Protein AF-A0A650CXU3-F1 (afdb_monomer_lite)

Structure (mmCIF, N/CA/C/O backbone):
data_AF-A0A650CXU3-F1
#
_entry.id   AF-A0A650CXU3-F1
#
loop_
_atom_site.group_PDB
_atom_site.id
_atom_site.type_symbol
_atom_site.label_atom_id
_atom_site.label_alt_id
_atom_site.label_comp_id
_atom_site.label_asym_id
_atom_site.label_entity_id
_atom_site.label_seq_id
_atom_site.pdbx_PDB_ins_code
_atom_site.Cartn_x
_atom_site.Cartn_y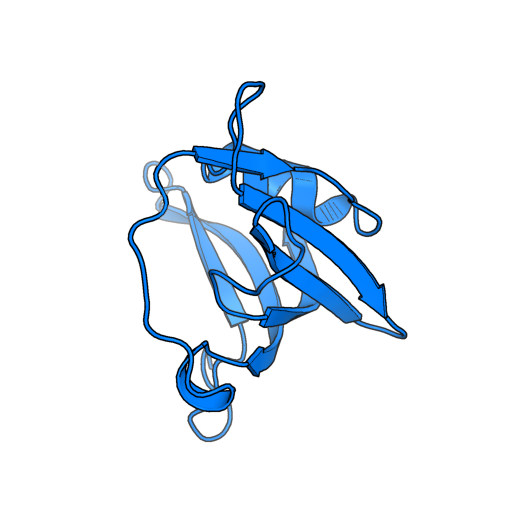
_atom_site.Cartn_z
_atom_site.occupancy
_atom_site.B_iso_or_equiv
_atom_site.auth_seq_id
_atom_site.auth_comp_id
_atom_site.auth_asym_id
_atom_site.auth_atom_id
_atom_site.pdbx_PDB_model_num
ATOM 1 N N . MET A 1 1 ? 12.582 -14.990 -5.907 1.00 62.59 1 MET A N 1
ATOM 2 C CA . MET A 1 1 ? 11.261 -15.639 -5.761 1.00 62.59 1 MET A CA 1
ATOM 3 C C . MET A 1 1 ? 10.292 -14.618 -5.190 1.00 62.59 1 MET A C 1
ATOM 5 O O . MET A 1 1 ? 10.735 -13.763 -4.432 1.00 62.59 1 MET A O 1
ATOM 9 N N . ASP A 1 2 ? 9.013 -14.677 -5.569 1.00 75.69 2 ASP A N 1
ATOM 10 C CA . ASP A 1 2 ? 7.997 -13.686 -5.148 1.00 75.69 2 ASP A CA 1
ATOM 11 C C . ASP A 1 2 ? 7.456 -13.943 -3.733 1.00 75.69 2 ASP A C 1
ATOM 13 O O . ASP A 1 2 ? 6.888 -13.055 -3.095 1.00 75.69 2 ASP A O 1
ATOM 17 N N . SER A 1 3 ? 7.688 -15.155 -3.228 1.00 81.31 3 SER A N 1
ATOM 18 C CA . SER A 1 3 ? 7.379 -15.592 -1.872 1.00 81.31 3 SER A CA 1
ATOM 19 C C . SER A 1 3 ? 8.646 -16.000 -1.123 1.00 81.31 3 SER A C 1
ATOM 21 O O . SER A 1 3 ? 9.522 -16.637 -1.711 1.00 81.31 3 SER A O 1
ATOM 23 N N . ASP A 1 4 ? 8.687 -15.732 0.180 1.00 82.94 4 ASP A N 1
ATOM 24 C CA . ASP A 1 4 ? 9.688 -16.264 1.107 1.00 82.94 4 ASP A CA 1
ATOM 25 C C . ASP A 1 4 ? 8.986 -17.107 2.177 1.00 82.94 4 ASP A C 1
ATOM 27 O O . ASP A 1 4 ? 8.135 -16.613 2.919 1.00 82.94 4 ASP A O 1
ATOM 31 N N . LYS A 1 5 ? 9.286 -18.412 2.211 1.00 87.19 5 LYS A N 1
ATOM 32 C CA . LYS A 1 5 ? 8.676 -19.389 3.137 1.00 87.19 5 LYS A CA 1
ATOM 33 C C . LYS A 1 5 ? 7.138 -19.330 3.178 1.00 87.19 5 LYS A C 1
ATOM 35 O O . LYS A 1 5 ? 6.532 -19.447 4.238 1.00 87.19 5 LYS A O 1
ATOM 40 N N . GLY A 1 6 ? 6.509 -19.119 2.021 1.00 86.56 6 GLY A N 1
ATOM 41 C CA . GLY A 1 6 ? 5.050 -19.022 1.887 1.00 86.56 6 GLY A CA 1
ATOM 42 C C . GLY A 1 6 ? 4.456 -17.640 2.186 1.00 86.56 6 GLY A C 1
ATOM 43 O O . GLY A 1 6 ? 3.260 -17.454 1.987 1.00 86.56 6 GLY A O 1
ATOM 44 N N . ASN A 1 7 ? 5.265 -16.658 2.596 1.00 89.06 7 ASN A N 1
ATOM 45 C CA . ASN A 1 7 ? 4.818 -15.281 2.805 1.00 89.06 7 ASN A CA 1
ATOM 46 C C . ASN A 1 7 ? 5.088 -14.408 1.571 1.00 89.06 7 ASN A C 1
ATOM 48 O O . ASN A 1 7 ? 6.094 -14.622 0.887 1.00 89.06 7 ASN A O 1
ATOM 52 N N . PRO A 1 8 ? 4.248 -13.392 1.295 1.00 91.88 8 PRO A N 1
ATOM 53 C CA . PRO A 1 8 ? 4.531 -12.404 0.258 1.00 91.88 8 PRO A CA 1
ATOM 54 C C . PRO A 1 8 ? 5.863 -11.693 0.523 1.00 91.88 8 PRO A C 1
ATOM 56 O O . PRO A 1 8 ? 6.046 -11.111 1.592 1.00 91.88 8 PRO A O 1
ATOM 59 N N . HIS A 1 9 ? 6.773 -11.719 -0.452 1.00 93.69 9 HIS A N 1
ATOM 60 C CA . HIS A 1 9 ? 8.093 -11.088 -0.342 1.00 93.69 9 HIS A CA 1
ATOM 61 C C . HIS A 1 9 ? 8.240 -9.857 -1.244 1.00 93.69 9 HIS A C 1
ATOM 63 O O . HIS A 1 9 ? 9.007 -8.947 -0.933 1.00 93.69 9 HIS A O 1
ATOM 69 N N . ARG A 1 10 ? 7.485 -9.780 -2.346 1.00 94.31 10 ARG A N 1
ATOM 70 C CA . ARG A 1 10 ? 7.458 -8.594 -3.211 1.00 94.31 10 ARG A CA 1
ATOM 71 C C . ARG A 1 10 ? 6.153 -8.439 -3.987 1.00 94.31 10 ARG A C 1
ATOM 73 O O . ARG A 1 10 ? 5.440 -9.413 -4.205 1.00 94.31 10 ARG A O 1
ATOM 80 N N . ILE A 1 11 ? 5.875 -7.211 -4.419 1.00 93.19 11 ILE A N 1
ATOM 81 C CA . ILE A 1 11 ? 4.824 -6.865 -5.384 1.00 93.19 11 ILE A CA 1
ATOM 82 C C . ILE A 1 11 ? 5.508 -6.381 -6.656 1.00 93.19 11 ILE A C 1
ATOM 84 O O . ILE A 1 11 ? 6.335 -5.471 -6.603 1.00 93.19 11 ILE A O 1
ATOM 88 N N . LEU A 1 12 ? 5.139 -6.972 -7.788 1.00 93.75 12 LEU A N 1
ATOM 89 C CA . LEU A 1 12 ? 5.563 -6.531 -9.111 1.00 93.75 12 LEU A CA 1
ATOM 90 C C . LEU A 1 12 ? 4.354 -5.935 -9.831 1.00 93.75 12 LEU A C 1
ATOM 92 O O . LEU A 1 12 ? 3.341 -6.616 -9.994 1.00 93.75 12 LEU A O 1
ATOM 96 N N . LEU A 1 13 ? 4.453 -4.673 -10.250 1.00 92.75 13 LEU A N 1
ATOM 97 C CA . LEU A 1 13 ? 3.456 -4.052 -11.121 1.00 92.75 13 LEU A CA 1
ATOM 98 C C . LEU A 1 13 ? 4.011 -3.979 -12.536 1.00 92.75 13 LEU A C 1
ATOM 100 O O . LEU A 1 13 ? 5.079 -3.405 -12.756 1.00 92.75 13 LEU A O 1
ATOM 104 N N . TYR A 1 14 ? 3.268 -4.540 -13.482 1.00 92.12 14 TYR A N 1
ATOM 105 C CA . TYR A 1 14 ? 3.631 -4.574 -14.892 1.00 92.12 14 TYR A CA 1
ATOM 106 C C . TYR A 1 14 ? 2.836 -3.534 -15.674 1.00 92.12 14 TYR A C 1
ATOM 108 O O . TYR A 1 14 ? 1.640 -3.354 -15.446 1.00 92.12 14 TYR A O 1
ATOM 116 N N . ASP A 1 15 ? 3.498 -2.885 -16.625 1.00 89.88 15 ASP A N 1
ATOM 117 C CA . ASP A 1 15 ? 2.825 -2.148 -17.683 1.00 89.88 15 ASP A CA 1
ATOM 118 C C . ASP A 1 15 ? 2.226 -3.150 -18.680 1.00 89.88 15 ASP A C 1
ATOM 120 O O . ASP A 1 15 ? 2.951 -3.939 -19.292 1.00 89.88 15 ASP A O 1
ATOM 124 N N . ALA A 1 16 ? 0.900 -3.138 -18.823 1.00 88.31 16 ALA A N 1
ATOM 125 C CA . ALA A 1 16 ? 0.181 -4.106 -19.650 1.00 88.31 16 ALA A CA 1
ATOM 126 C C . ALA A 1 16 ? 0.418 -3.921 -21.159 1.00 88.31 16 ALA A C 1
ATOM 128 O O . ALA A 1 16 ? 0.269 -4.877 -21.914 1.00 88.31 16 ALA A O 1
ATOM 129 N N . ILE A 1 17 ? 0.785 -2.715 -21.603 1.00 90.75 17 ILE A N 1
ATOM 130 C CA . ILE A 1 17 ? 1.028 -2.417 -23.020 1.00 90.75 17 ILE A CA 1
ATOM 131 C C . ILE A 1 17 ? 2.444 -2.852 -23.396 1.00 90.75 17 ILE A C 1
ATOM 133 O O . ILE A 1 17 ? 2.655 -3.474 -24.433 1.00 90.75 17 ILE A O 1
ATOM 137 N N . GLN A 1 18 ? 3.423 -2.535 -22.547 1.00 90.62 18 GLN A N 1
ATOM 138 C CA . GLN A 1 18 ? 4.834 -2.822 -22.816 1.00 90.62 18 GLN A CA 1
ATOM 139 C C . GLN A 1 18 ? 5.270 -4.219 -22.365 1.00 90.62 18 GLN A C 1
ATOM 141 O O . GLN A 1 18 ? 6.355 -4.663 -22.741 1.00 90.62 18 GLN A O 1
ATOM 146 N N . ASN A 1 19 ? 4.459 -4.894 -21.544 1.00 89.06 19 ASN A N 1
ATOM 147 C CA . ASN A 1 19 ? 4.781 -6.158 -20.881 1.00 89.06 19 ASN A CA 1
ATOM 148 C C . ASN A 1 19 ? 6.120 -6.103 -20.114 1.00 89.06 19 ASN A C 1
ATOM 150 O O . ASN A 1 19 ? 6.947 -7.014 -20.177 1.00 89.06 19 ASN A O 1
ATOM 154 N N . LYS A 1 20 ? 6.359 -4.990 -19.411 1.00 92.31 20 LYS A N 1
ATOM 155 C CA . LYS A 1 20 ? 7.573 -4.740 -18.620 1.00 92.31 20 LYS A CA 1
ATOM 156 C C . LYS A 1 20 ? 7.216 -4.408 -17.179 1.00 92.31 20 LYS A C 1
ATOM 158 O O . LYS A 1 20 ? 6.160 -3.841 -16.911 1.00 92.31 20 LYS A O 1
ATOM 163 N N . ILE A 1 21 ? 8.112 -4.742 -16.252 1.00 92.69 21 ILE A N 1
ATOM 164 C CA . ILE A 1 21 ? 7.978 -4.335 -14.849 1.00 92.69 21 ILE A CA 1
ATOM 165 C C . ILE A 1 21 ? 8.105 -2.815 -14.785 1.00 92.69 21 ILE A C 1
ATOM 167 O O . ILE A 1 21 ? 9.102 -2.253 -15.231 1.00 92.69 21 ILE A O 1
ATOM 171 N N . ARG A 1 22 ? 7.097 -2.167 -14.208 1.00 93.31 22 ARG A N 1
ATOM 172 C CA . ARG A 1 22 ? 7.089 -0.736 -13.910 1.00 93.31 22 ARG A CA 1
ATOM 173 C C . ARG A 1 22 ? 7.503 -0.476 -12.467 1.00 93.31 22 ARG A C 1
ATOM 175 O O . ARG A 1 22 ? 8.303 0.422 -12.222 1.00 93.31 22 ARG A O 1
ATOM 182 N N . TYR A 1 23 ? 7.027 -1.304 -11.534 1.00 94.56 23 TYR A N 1
ATOM 183 C CA . TYR A 1 23 ? 7.376 -1.202 -10.116 1.00 94.56 23 TYR A CA 1
ATOM 184 C C . TYR A 1 23 ? 7.764 -2.545 -9.505 1.00 94.56 23 TYR A C 1
ATOM 186 O O . TYR A 1 23 ? 7.112 -3.556 -9.764 1.00 94.56 23 TYR A O 1
ATOM 194 N N . GLU A 1 24 ? 8.770 -2.522 -8.631 1.00 95.06 24 GLU A N 1
ATOM 195 C CA . GLU A 1 24 ? 9.071 -3.600 -7.684 1.00 95.06 24 GLU A CA 1
ATOM 196 C C . GLU A 1 24 ? 9.044 -3.044 -6.260 1.00 95.06 24 GLU A C 1
ATOM 198 O O . GLU A 1 24 ? 9.773 -2.110 -5.929 1.00 95.06 24 GLU A O 1
ATOM 203 N N . ILE A 1 25 ? 8.210 -3.641 -5.411 1.00 94.75 25 ILE A N 1
ATOM 204 C CA . ILE A 1 25 ? 8.068 -3.279 -4.000 1.00 94.75 25 ILE A CA 1
ATOM 205 C C . ILE A 1 25 ? 8.466 -4.489 -3.168 1.00 94.75 25 ILE A C 1
ATOM 207 O O . ILE A 1 25 ? 7.778 -5.508 -3.227 1.00 94.75 25 ILE A O 1
ATOM 211 N N . LYS A 1 26 ? 9.531 -4.398 -2.370 1.00 94.69 26 LYS A N 1
ATOM 212 C CA . LYS A 1 26 ? 9.903 -5.483 -1.450 1.00 94.69 26 LYS A CA 1
ATOM 213 C C . LYS A 1 26 ? 9.152 -5.350 -0.136 1.00 94.69 26 LYS A C 1
ATOM 215 O O . LYS A 1 26 ? 9.097 -4.275 0.466 1.00 94.69 26 LYS A O 1
ATOM 220 N N . ILE A 1 27 ? 8.584 -6.462 0.311 1.00 94.81 27 ILE A N 1
ATOM 221 C CA . ILE A 1 27 ? 7.710 -6.551 1.473 1.00 94.81 27 ILE A CA 1
ATOM 222 C C . ILE A 1 27 ? 8.454 -7.245 2.614 1.00 94.81 27 ILE A C 1
ATOM 224 O O . ILE A 1 27 ? 8.930 -8.368 2.474 1.00 94.81 27 ILE A O 1
ATOM 228 N N . LYS A 1 28 ? 8.512 -6.585 3.773 1.00 94.50 28 LYS A N 1
ATOM 229 C CA . LYS A 1 28 ? 8.988 -7.171 5.034 1.00 94.50 28 LYS A CA 1
ATOM 230 C C . LYS A 1 28 ? 7.912 -8.039 5.684 1.00 94.50 28 LYS A C 1
ATOM 232 O O . LYS A 1 28 ? 8.220 -9.016 6.352 1.00 94.50 28 LYS A O 1
ATOM 237 N N . GLY A 1 29 ? 6.647 -7.663 5.513 1.00 94.44 29 GLY A N 1
ATOM 238 C CA . GLY A 1 29 ? 5.514 -8.460 5.961 1.00 94.44 29 GLY A CA 1
ATOM 239 C C . GLY A 1 29 ? 4.172 -7.810 5.653 1.00 94.44 29 GLY A C 1
ATOM 240 O O . GLY A 1 29 ? 4.081 -6.604 5.405 1.00 94.44 29 GLY A O 1
ATOM 241 N N . VAL A 1 30 ? 3.122 -8.623 5.716 1.00 96.00 30 VAL A N 1
ATOM 242 C CA . VAL A 1 30 ? 1.729 -8.204 5.544 1.00 96.00 30 VAL A CA 1
ATOM 243 C C . VAL A 1 30 ? 0.937 -8.660 6.761 1.00 96.00 30 VAL A C 1
ATOM 245 O O . VAL A 1 30 ? 1.149 -9.763 7.253 1.00 96.00 30 VAL A O 1
ATOM 248 N N . SER A 1 31 ? 0.032 -7.817 7.248 1.00 96.44 31 SER A N 1
ATOM 249 C CA . SER A 1 31 ? -1.004 -8.224 8.201 1.00 96.44 31 SER A CA 1
ATOM 250 C C . SER A 1 31 ? -2.361 -8.082 7.526 1.00 96.44 31 SER A C 1
ATOM 252 O O . SER A 1 31 ? -2.698 -7.020 7.006 1.00 96.44 31 SER A O 1
ATOM 254 N N . THR A 1 32 ? -3.124 -9.159 7.486 1.00 95.62 32 THR A N 1
ATOM 255 C CA . THR A 1 32 ? -4.440 -9.235 6.851 1.00 95.62 32 THR A CA 1
ATOM 256 C C . THR A 1 32 ? -5.544 -8.848 7.833 1.00 95.62 32 THR A C 1
ATOM 258 O O . THR A 1 32 ? -5.334 -8.818 9.041 1.00 95.62 32 THR A O 1
ATOM 261 N N . LEU A 1 33 ? -6.754 -8.570 7.339 1.00 95.56 33 LEU A N 1
ATOM 262 C CA . LEU A 1 33 ? -7.900 -8.280 8.213 1.00 95.56 33 LEU A CA 1
ATOM 263 C C . LEU A 1 33 ? -8.263 -9.461 9.132 1.00 95.56 33 LEU A C 1
ATOM 265 O O . LEU A 1 33 ? -8.678 -9.242 10.271 1.00 95.56 33 LEU A O 1
ATOM 269 N N . SER A 1 34 ? -8.072 -10.700 8.666 1.00 94.50 34 SER A N 1
ATOM 270 C CA . SER A 1 34 ? -8.321 -11.914 9.451 1.00 94.50 34 SER A CA 1
ATOM 271 C C . SER A 1 34 ? -7.417 -12.027 10.675 1.00 94.50 34 SER A C 1
ATOM 273 O O . SER A 1 34 ? -7.886 -12.498 11.709 1.00 94.50 34 SER A O 1
ATOM 275 N N . ASP A 1 35 ? -6.184 -11.513 10.611 1.00 95.56 35 ASP A N 1
ATOM 276 C CA . ASP A 1 35 ? -5.265 -11.485 11.762 1.00 95.56 35 ASP A CA 1
ATOM 277 C C . ASP A 1 35 ? -5.839 -10.651 12.922 1.00 95.56 35 ASP A C 1
ATOM 279 O O . ASP A 1 35 ? -5.539 -10.894 14.090 1.00 95.56 35 ASP A O 1
ATOM 283 N N . PHE A 1 36 ? -6.724 -9.700 12.604 1.00 94.50 36 PHE A N 1
ATOM 284 C CA . PHE A 1 36 ? -7.426 -8.841 13.558 1.00 94.50 36 PHE A CA 1
ATOM 285 C C . PHE A 1 36 ? -8.889 -9.247 13.783 1.00 94.50 36 PHE A C 1
ATOM 287 O O . PHE A 1 36 ? -9.616 -8.528 14.466 1.00 94.50 36 PHE A O 1
ATOM 294 N N . LYS A 1 37 ? -9.343 -10.374 13.212 1.00 95.81 37 LYS A N 1
ATOM 295 C CA . LYS A 1 37 ? -10.748 -10.825 13.241 1.00 95.81 37 LYS A CA 1
ATOM 296 C C . LYS A 1 37 ? -11.732 -9.782 12.682 1.00 95.81 37 LYS A C 1
ATOM 298 O O . LYS A 1 37 ? -12.851 -9.647 13.173 1.00 95.81 37 LYS A O 1
ATOM 303 N N . ILE A 1 38 ? -11.311 -9.030 11.663 1.00 93.81 38 ILE A N 1
ATOM 304 C CA . ILE A 1 38 ? -12.133 -8.015 10.996 1.00 93.81 38 ILE A CA 1
ATOM 305 C C . ILE A 1 38 ? -12.717 -8.602 9.711 1.00 93.81 38 ILE A C 1
ATOM 307 O O . ILE A 1 38 ? -11.994 -9.123 8.861 1.00 93.81 38 ILE A O 1
ATOM 311 N N . GLU A 1 39 ? -14.029 -8.474 9.538 1.00 91.56 39 GLU A N 1
ATOM 312 C CA . GLU A 1 39 ? -14.693 -8.864 8.297 1.00 91.56 39 GLU A CA 1
ATOM 313 C C . GLU A 1 39 ? -14.391 -7.888 7.157 1.00 91.56 39 GLU A C 1
ATOM 315 O O . GLU A 1 39 ? -14.411 -6.662 7.318 1.00 91.56 39 GLU A O 1
ATOM 320 N N . ARG A 1 40 ? -14.163 -8.441 5.963 1.00 88.12 40 ARG A N 1
ATOM 321 C CA . ARG A 1 40 ? -13.941 -7.648 4.756 1.00 88.12 40 ARG A CA 1
ATOM 322 C C . ARG A 1 40 ? -15.240 -6.964 4.335 1.00 88.12 40 ARG A C 1
ATOM 324 O O . ARG A 1 40 ? -16.259 -7.617 4.135 1.00 88.12 40 ARG A O 1
ATOM 331 N N . LYS A 1 41 ? -15.173 -5.655 4.101 1.00 86.19 41 LYS A N 1
ATOM 332 C CA . LYS A 1 41 ? -16.251 -4.877 3.477 1.00 86.19 41 LYS A CA 1
ATOM 333 C C . LYS A 1 41 ? -15.792 -4.340 2.129 1.00 86.19 41 LYS A C 1
ATOM 335 O O . LYS A 1 41 ? -14.602 -4.105 1.924 1.00 86.19 41 LYS A O 1
ATOM 340 N N . LYS A 1 42 ? -16.733 -4.161 1.202 1.00 85.25 42 LYS A N 1
ATOM 341 C CA . LYS A 1 42 ? -16.450 -3.483 -0.066 1.00 85.25 42 LYS A CA 1
ATOM 342 C C . LYS A 1 42 ? -16.100 -2.019 0.221 1.00 85.25 42 LYS A C 1
ATOM 344 O O . LYS A 1 42 ? -16.762 -1.371 1.029 1.00 85.25 42 LYS A O 1
ATOM 349 N N . ILE A 1 43 ? -15.045 -1.532 -0.422 1.00 85.06 43 ILE A N 1
ATOM 350 C CA . ILE A 1 43 ? -14.579 -0.149 -0.323 1.00 85.06 43 ILE A CA 1
ATOM 351 C C . ILE A 1 43 ? -14.793 0.493 -1.688 1.0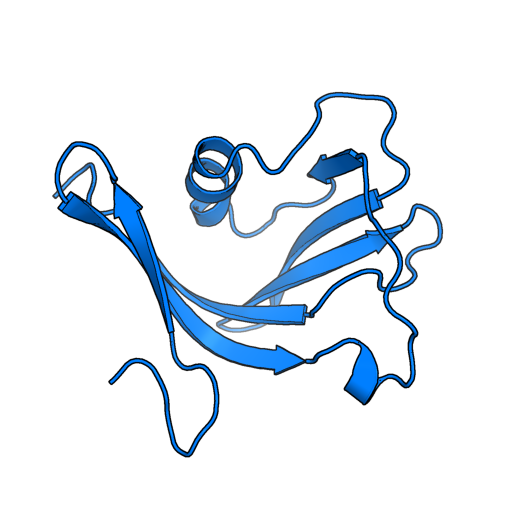0 85.06 43 ILE A C 1
ATOM 353 O O . ILE A 1 43 ? -14.227 0.019 -2.668 1.00 85.06 43 ILE A O 1
ATOM 357 N N . ASP A 1 44 ? -15.594 1.557 -1.739 1.00 77.62 44 ASP A N 1
ATOM 358 C CA . ASP A 1 44 ? -15.924 2.228 -3.004 1.00 77.62 44 ASP A CA 1
ATOM 359 C C . ASP A 1 44 ? -15.043 3.457 -3.267 1.00 77.62 44 ASP A C 1
ATOM 361 O O . ASP A 1 44 ? -14.631 3.700 -4.396 1.00 77.62 44 ASP A O 1
ATOM 365 N N . LYS A 1 45 ? -14.732 4.238 -2.224 1.00 87.44 45 LYS A N 1
ATOM 366 C CA . LYS A 1 45 ? -13.894 5.440 -2.325 1.00 87.44 45 LYS A CA 1
ATOM 367 C C . LYS A 1 45 ? -12.847 5.462 -1.229 1.00 87.44 45 LYS A C 1
ATOM 369 O O . LYS A 1 45 ? -13.175 5.310 -0.045 1.00 87.44 45 LYS A O 1
ATOM 374 N N . ILE A 1 46 ? -11.608 5.695 -1.641 1.00 91.12 46 ILE A N 1
ATOM 375 C CA . ILE A 1 46 ? -10.456 5.852 -0.764 1.00 91.12 46 ILE A CA 1
ATOM 376 C C . ILE A 1 46 ? -9.638 7.072 -1.200 1.00 91.12 46 ILE A C 1
ATOM 378 O O . ILE A 1 46 ? -9.534 7.343 -2.395 1.00 91.12 46 ILE A O 1
ATOM 382 N N . CYS A 1 47 ? -9.116 7.832 -0.242 1.00 92.31 47 CYS A N 1
ATOM 383 C CA . CYS A 1 47 ? -8.273 9.008 -0.475 1.00 92.31 47 CYS A CA 1
ATOM 384 C C . CYS A 1 47 ? -6.885 8.781 0.123 1.00 92.31 47 CYS A C 1
ATOM 386 O O . CYS A 1 47 ? -6.739 8.032 1.085 1.00 92.31 47 CYS A O 1
ATOM 388 N N . ILE A 1 48 ? -5.869 9.473 -0.381 1.00 91.62 48 ILE A N 1
ATOM 389 C CA . ILE A 1 48 ? -4.586 9.567 0.323 1.00 91.62 48 ILE A CA 1
ATOM 390 C C . ILE A 1 48 ? -4.752 10.606 1.434 1.00 91.62 48 ILE A C 1
ATOM 392 O O . ILE A 1 4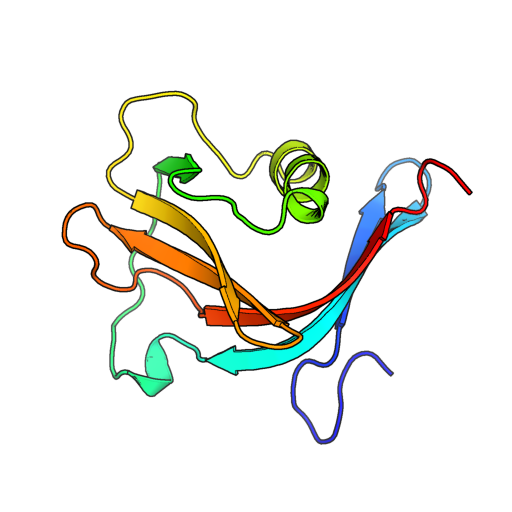8 ? -5.220 11.711 1.163 1.00 91.62 48 ILE A O 1
ATOM 396 N N . ARG A 1 49 ? -4.418 10.247 2.678 1.00 91.69 49 ARG A N 1
ATOM 397 C CA . ARG A 1 49 ? -4.509 11.158 3.830 1.00 91.69 49 ARG A CA 1
ATOM 398 C C . ARG A 1 49 ? -3.127 11.572 4.319 1.00 91.69 49 ARG A C 1
ATOM 400 O O . ARG A 1 49 ? -2.793 12.747 4.227 1.00 91.69 49 ARG A O 1
ATOM 407 N N . ASN A 1 50 ? -2.320 10.615 4.771 1.00 92.19 50 ASN A N 1
ATOM 408 C CA . ASN A 1 50 ? -0.956 10.860 5.241 1.00 92.19 50 ASN A CA 1
ATOM 409 C C . ASN A 1 50 ? 0.055 10.119 4.361 1.00 92.19 50 ASN A C 1
ATOM 411 O O . ASN A 1 50 ? -0.117 8.927 4.108 1.00 92.19 50 ASN A O 1
ATOM 415 N N . ILE A 1 51 ? 1.109 10.801 3.900 1.00 93.62 51 ILE A N 1
ATOM 416 C CA . ILE A 1 51 ? 2.155 10.187 3.069 1.00 93.62 51 ILE A CA 1
ATOM 417 C C . ILE A 1 51 ? 3.551 10.702 3.432 1.00 93.62 51 ILE A C 1
ATOM 419 O O . ILE A 1 51 ? 3.981 11.781 3.030 1.00 93.62 51 ILE A O 1
ATOM 423 N N . GLU A 1 52 ? 4.268 9.908 4.216 1.00 96.19 52 GLU A N 1
ATOM 424 C CA . GLU A 1 52 ? 5.648 10.188 4.620 1.00 96.19 52 GLU A CA 1
ATOM 425 C C . GLU A 1 52 ? 6.649 9.598 3.619 1.00 96.19 52 GLU A C 1
ATOM 427 O O . GLU A 1 52 ? 7.621 10.256 3.252 1.00 96.19 52 GLU A O 1
ATOM 432 N N . CYS A 1 53 ? 6.366 8.397 3.102 1.00 94.81 53 CYS A N 1
ATOM 433 C CA . CYS A 1 53 ? 7.151 7.759 2.043 1.00 94.81 53 CYS A CA 1
ATOM 434 C C . CYS A 1 53 ? 6.631 8.166 0.658 1.00 94.81 53 CYS A C 1
ATOM 436 O O . CYS A 1 53 ? 5.767 7.509 0.066 1.00 94.81 53 CYS A O 1
ATOM 438 N N . LYS A 1 54 ? 7.123 9.304 0.161 1.00 91.44 54 LYS A N 1
ATOM 439 C CA . LYS A 1 54 ? 6.661 9.946 -1.083 1.00 91.44 54 LYS A CA 1
ATOM 440 C C . LYS A 1 54 ? 6.948 9.128 -2.343 1.00 91.44 54 LYS A C 1
ATOM 442 O O . LYS A 1 54 ? 6.266 9.319 -3.347 1.00 91.44 54 LYS A O 1
ATOM 447 N N . GLU A 1 55 ? 7.897 8.200 -2.297 1.00 90.62 55 GLU A N 1
ATOM 448 C CA . GLU A 1 55 ? 8.223 7.287 -3.394 1.00 90.62 55 GLU A CA 1
ATOM 449 C C . GLU A 1 55 ? 7.030 6.418 -3.825 1.00 90.62 55 GLU A C 1
ATOM 451 O O . GLU A 1 55 ? 6.947 6.035 -4.987 1.00 90.62 55 GLU A O 1
ATOM 456 N N . PHE A 1 56 ? 6.047 6.196 -2.944 1.00 91.12 56 PHE A N 1
ATOM 457 C CA . PHE A 1 56 ? 4.827 5.450 -3.262 1.00 91.12 56 PHE A CA 1
ATOM 458 C C . PHE A 1 56 ? 3.768 6.270 -4.015 1.00 91.12 56 PHE A C 1
ATOM 460 O O . PHE A 1 56 ? 2.836 5.679 -4.561 1.00 91.12 56 PHE A O 1
ATOM 467 N N . ILE A 1 57 ? 3.880 7.606 -4.078 1.00 89.38 57 ILE A N 1
ATOM 468 C CA . ILE A 1 57 ? 2.876 8.465 -4.735 1.00 89.38 57 ILE A CA 1
ATOM 469 C C . ILE A 1 57 ? 2.655 8.065 -6.206 1.00 89.38 57 ILE A C 1
ATOM 471 O O . ILE A 1 57 ? 1.502 7.821 -6.565 1.00 89.38 57 ILE A O 1
ATOM 475 N N . PRO A 1 58 ? 3.698 7.931 -7.056 1.00 89.69 58 PRO A N 1
ATOM 476 C CA . PRO A 1 58 ? 3.514 7.538 -8.454 1.00 89.69 58 PRO A CA 1
ATOM 477 C C . PRO A 1 58 ? 2.819 6.181 -8.603 1.00 89.69 58 PRO A C 1
ATOM 479 O O . PRO A 1 58 ? 1.928 6.034 -9.430 1.00 89.69 58 PRO A O 1
ATOM 482 N N . PHE A 1 59 ? 3.157 5.213 -7.747 1.00 90.56 59 PHE A N 1
ATOM 483 C CA . PHE A 1 59 ? 2.527 3.892 -7.754 1.00 90.56 59 PHE A CA 1
ATOM 484 C C . PHE A 1 59 ? 1.026 3.955 -7.440 1.00 90.56 59 PHE A C 1
ATOM 486 O O . PHE A 1 59 ? 0.228 3.295 -8.103 1.00 90.56 59 PHE A O 1
ATOM 493 N N . LEU A 1 60 ? 0.618 4.772 -6.463 1.00 89.75 60 LEU A N 1
ATOM 494 C CA . LEU A 1 60 ? -0.800 4.957 -6.138 1.00 89.75 60 LEU A CA 1
ATOM 495 C C . LEU A 1 60 ? -1.577 5.659 -7.261 1.00 89.75 60 LEU A C 1
ATOM 497 O O . LEU A 1 60 ? -2.745 5.331 -7.481 1.00 89.75 60 LEU A O 1
ATOM 501 N N . ILE A 1 61 ? -0.936 6.607 -7.956 1.00 88.69 61 ILE A N 1
ATOM 502 C CA . ILE A 1 61 ? -1.493 7.283 -9.139 1.00 88.69 61 ILE A CA 1
ATOM 503 C C . ILE A 1 61 ? -1.703 6.279 -10.269 1.00 88.69 61 ILE A C 1
ATOM 505 O O . ILE A 1 61 ? -2.803 6.197 -10.808 1.00 88.69 61 ILE A O 1
ATOM 509 N N . ASP A 1 62 ? -0.689 5.477 -10.584 1.00 89.12 62 ASP A N 1
ATOM 510 C CA . ASP A 1 62 ? -0.747 4.537 -11.705 1.00 89.12 62 ASP A CA 1
ATOM 511 C C . ASP A 1 62 ? -1.741 3.398 -11.492 1.00 89.12 62 ASP A C 1
ATOM 513 O O . ASP A 1 62 ? -2.345 2.914 -12.447 1.00 89.12 62 ASP A O 1
ATOM 517 N N . LEU A 1 63 ? -1.958 2.986 -10.242 1.00 87.94 63 LEU A N 1
ATOM 518 C CA . LEU A 1 63 ? -3.013 2.029 -9.916 1.00 87.94 63 LEU A CA 1
ATOM 519 C C . LEU A 1 63 ? -4.416 2.654 -9.886 1.00 87.94 63 LEU A C 1
ATOM 521 O O . LEU A 1 63 ? -5.387 1.941 -9.631 1.00 87.94 63 LEU A O 1
ATOM 525 N N . ASN A 1 64 ? -4.533 3.966 -10.118 1.00 86.94 64 ASN A N 1
ATOM 526 C CA . ASN A 1 64 ? -5.774 4.730 -10.019 1.00 86.94 64 ASN A CA 1
ATOM 527 C C . ASN A 1 64 ? -6.516 4.456 -8.695 1.00 86.94 64 ASN A C 1
ATOM 529 O O . ASN A 1 64 ? -7.735 4.282 -8.654 1.00 86.94 64 ASN A O 1
ATOM 533 N N . LEU A 1 65 ? -5.754 4.336 -7.601 1.00 79.94 65 LEU A N 1
ATOM 534 C CA . LEU A 1 65 ? -6.273 3.828 -6.331 1.00 79.94 65 LEU A CA 1
ATOM 535 C C . LEU A 1 65 ? -6.934 4.884 -5.461 1.00 79.94 65 LEU A C 1
ATOM 537 O O . LEU A 1 65 ? -7.469 4.514 -4.425 1.00 79.94 65 LEU A O 1
ATOM 541 N N . PHE A 1 66 ? -6.898 6.169 -5.811 1.00 79.94 66 PHE A N 1
ATOM 542 C CA . PHE A 1 66 ? -7.414 7.215 -4.935 1.00 79.94 66 PHE A CA 1
ATOM 543 C C . PHE A 1 66 ? -8.394 8.152 -5.631 1.00 79.94 66 PHE A C 1
ATOM 545 O O . PHE A 1 66 ? -8.369 8.367 -6.836 1.00 79.94 66 PHE A O 1
ATOM 552 N N . ASN A 1 67 ? -9.268 8.728 -4.814 1.00 84.62 67 ASN A N 1
ATOM 553 C CA . ASN A 1 67 ? -10.199 9.778 -5.187 1.00 84.62 67 ASN A CA 1
ATOM 554 C C . ASN A 1 67 ? -9.708 11.108 -4.605 1.00 84.62 67 ASN A C 1
ATOM 556 O O . ASN A 1 67 ? -8.957 11.133 -3.631 1.00 84.62 67 ASN A O 1
ATOM 560 N N . ILE A 1 68 ? -10.157 12.215 -5.194 1.00 77.00 68 ILE A N 1
ATOM 561 C CA . ILE A 1 68 ? -9.735 13.568 -4.799 1.00 77.00 68 ILE A CA 1
ATOM 562 C C . ILE A 1 68 ? -10.629 14.132 -3.677 1.00 77.00 68 ILE A C 1
ATOM 564 O O . ILE A 1 68 ? -10.201 14.991 -2.912 1.00 77.00 68 ILE A O 1
ATOM 568 N N . SER A 1 69 ? -11.871 13.652 -3.541 1.00 78.00 69 SER A N 1
ATOM 569 C CA . SER A 1 69 ? -12.827 14.178 -2.559 1.00 78.00 69 SER A CA 1
ATOM 570 C C . SER A 1 69 ? -13.873 13.151 -2.105 1.00 78.00 69 SER A C 1
ATOM 572 O O . SER A 1 69 ? -14.035 12.077 -2.691 1.00 78.00 69 SER A O 1
ATOM 574 N N . SER A 1 70 ? -14.594 13.498 -1.029 1.00 83.12 70 SER A N 1
ATOM 575 C CA . SER A 1 70 ? -15.729 12.735 -0.478 1.00 83.12 70 SER A CA 1
ATOM 576 C C . SER A 1 70 ? -15.398 11.283 -0.097 1.00 83.12 70 SER A C 1
ATOM 578 O O . SER A 1 70 ? -16.170 10.361 -0.372 1.00 83.12 70 SER A O 1
ATOM 580 N N . CYS A 1 71 ? -14.253 11.073 0.555 1.00 87.62 71 CYS A N 1
ATOM 581 C CA . CYS A 1 71 ? -13.807 9.753 0.992 1.00 87.62 71 CYS A CA 1
ATOM 58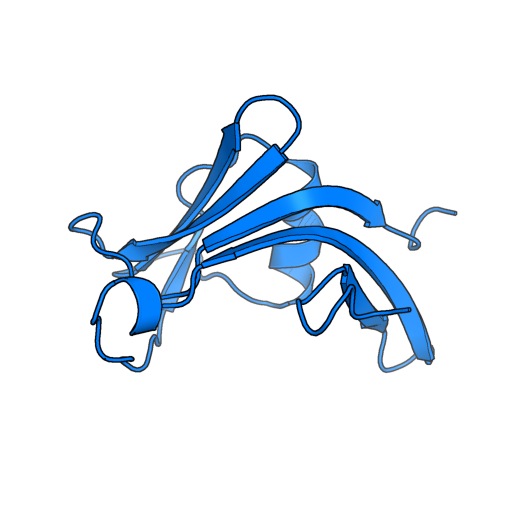2 C C . CYS A 1 71 ? -14.246 9.415 2.421 1.00 87.62 71 CYS A C 1
ATOM 584 O O . CYS A 1 71 ? -14.092 10.211 3.345 1.00 87.62 71 CYS A O 1
ATOM 586 N N . GLY A 1 72 ? -14.751 8.192 2.607 1.00 91.06 72 GLY A N 1
ATOM 587 C CA . GLY A 1 72 ? -14.951 7.582 3.928 1.00 91.06 72 GLY A CA 1
ATOM 588 C C . GLY A 1 72 ? -13.786 6.694 4.376 1.00 91.06 72 GLY A C 1
ATOM 589 O O . GLY A 1 72 ? -13.746 6.297 5.542 1.00 91.06 72 GLY A O 1
ATOM 590 N N . ASN A 1 73 ? -12.863 6.389 3.458 1.00 94.50 73 ASN A N 1
ATOM 591 C CA . ASN A 1 73 ? -11.698 5.539 3.669 1.00 94.50 73 ASN A CA 1
ATOM 592 C C . ASN A 1 73 ? -10.431 6.239 3.182 1.00 94.50 73 ASN A C 1
ATOM 594 O O . ASN A 1 73 ? -10.484 7.091 2.295 1.00 94.50 73 ASN A O 1
ATOM 598 N N . PHE A 1 74 ? -9.294 5.852 3.743 1.00 94.81 74 PHE A N 1
ATOM 599 C CA . PHE A 1 74 ? -8.023 6.523 3.564 1.00 94.81 74 PHE A CA 1
ATOM 600 C C . PHE A 1 74 ? -6.871 5.528 3.455 1.00 94.81 74 PHE A C 1
ATOM 602 O O . PHE A 1 74 ? -6.882 4.482 4.108 1.00 94.81 74 PHE A O 1
ATOM 609 N N . ILE A 1 75 ? -5.885 5.883 2.636 1.00 95.25 75 ILE A N 1
ATOM 610 C CA . ILE A 1 75 ? -4.553 5.289 2.627 1.00 95.25 75 ILE A CA 1
ATOM 611 C C . ILE A 1 75 ? -3.653 6.199 3.458 1.00 95.25 75 ILE A C 1
ATOM 613 O O . ILE A 1 75 ? -3.527 7.389 3.153 1.00 95.25 75 ILE A O 1
ATOM 617 N N . ASP A 1 76 ? -3.022 5.626 4.478 1.00 95.56 76 ASP A N 1
ATOM 618 C CA . ASP A 1 76 ? -1.920 6.252 5.203 1.00 95.56 76 ASP A CA 1
ATOM 619 C C . ASP A 1 76 ? -0.629 5.491 4.901 1.00 95.56 76 ASP A C 1
ATOM 621 O O . ASP A 1 76 ? -0.592 4.265 5.003 1.00 95.56 76 ASP A O 1
ATOM 625 N N . ILE A 1 77 ? 0.436 6.208 4.554 1.00 96.25 77 ILE A N 1
ATOM 626 C CA .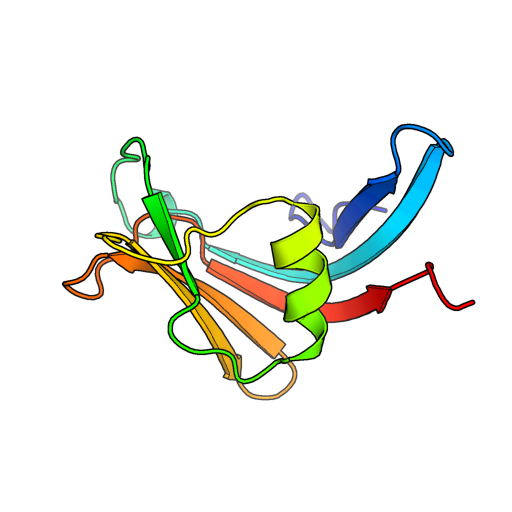 ILE A 1 77 ? 1.778 5.660 4.354 1.00 96.25 77 ILE A CA 1
ATOM 627 C C . ILE A 1 77 ? 2.709 6.353 5.339 1.00 96.25 77 ILE A C 1
ATOM 629 O O . ILE A 1 77 ? 3.077 7.510 5.146 1.00 96.25 77 ILE A O 1
ATOM 633 N N . ILE A 1 78 ? 3.064 5.637 6.401 1.00 96.69 78 ILE A N 1
ATOM 634 C CA . ILE A 1 78 ? 3.808 6.164 7.549 1.00 96.69 78 ILE A CA 1
ATOM 635 C C . ILE A 1 78 ? 5.183 5.497 7.579 1.00 96.69 78 ILE A C 1
ATOM 637 O O . ILE A 1 78 ? 5.279 4.271 7.446 1.00 96.69 78 ILE A O 1
ATOM 641 N N . LYS A 1 79 ? 6.251 6.274 7.763 1.00 96.00 79 LYS A N 1
ATOM 642 C CA . LYS A 1 79 ? 7.603 5.739 7.917 1.00 96.00 79 LYS A CA 1
ATOM 643 C C . LYS A 1 79 ? 7.752 5.169 9.331 1.00 96.00 79 LYS A C 1
ATOM 645 O O . LYS A 1 79 ? 7.460 5.828 10.323 1.00 96.00 79 LYS A O 1
ATOM 650 N N . LYS A 1 80 ? 8.205 3.920 9.431 1.00 94.56 80 LYS A N 1
ATOM 651 C CA . LYS A 1 80 ? 8.517 3.239 10.692 1.00 94.56 80 LYS A CA 1
ATOM 652 C C . LYS A 1 80 ? 9.863 2.551 10.572 1.00 94.56 80 LYS A C 1
ATOM 654 O O . LYS A 1 80 ? 9.979 1.568 9.845 1.00 94.56 80 LYS A O 1
ATOM 659 N N . ASP A 1 81 ? 10.861 3.052 11.288 1.00 90.94 81 ASP A N 1
ATOM 660 C CA . ASP A 1 81 ? 12.240 2.571 11.190 1.00 90.94 81 ASP A CA 1
ATOM 661 C C . ASP A 1 81 ? 12.690 2.517 9.714 1.00 90.94 81 ASP A C 1
ATOM 663 O O . ASP A 1 81 ? 12.621 3.510 8.988 1.00 90.94 81 ASP A O 1
ATOM 667 N N . GLU A 1 82 ? 13.087 1.342 9.232 1.00 90.94 82 GLU A N 1
ATOM 668 C CA . GLU A 1 82 ? 13.517 1.117 7.851 1.00 90.94 82 GLU A CA 1
ATOM 669 C C . GLU A 1 82 ? 12.362 0.796 6.885 1.00 90.94 82 GLU A C 1
ATOM 671 O O . GLU A 1 82 ? 12.585 0.686 5.682 1.00 90.94 82 GLU A O 1
ATOM 676 N N . VAL A 1 83 ? 11.115 0.685 7.361 1.00 95.88 83 VAL A N 1
ATOM 677 C CA . VAL A 1 83 ? 9.948 0.344 6.528 1.00 95.88 83 VAL A CA 1
ATOM 678 C C . VAL A 1 83 ? 8.986 1.512 6.323 1.00 95.88 83 VAL A C 1
ATOM 680 O O . VAL A 1 83 ? 8.874 2.419 7.140 1.00 95.88 83 VAL A O 1
ATOM 683 N N . CYS A 1 84 ? 8.240 1.458 5.229 1.00 97.25 84 CYS A N 1
ATOM 684 C CA . CYS A 1 84 ? 7.041 2.240 4.975 1.00 97.25 84 CYS A CA 1
ATOM 685 C C . CYS A 1 84 ? 5.825 1.351 5.240 1.00 97.25 84 CYS A C 1
ATOM 687 O O . CYS A 1 84 ? 5.628 0.326 4.580 1.00 97.25 84 CYS A O 1
ATOM 689 N N . GLU A 1 85 ? 5.032 1.713 6.245 1.00 97.38 85 GLU A N 1
ATOM 690 C CA . GLU A 1 85 ? 3.809 1.010 6.617 1.00 97.38 85 GLU A CA 1
ATOM 691 C C . GLU A 1 85 ? 2.620 1.644 5.888 1.00 97.38 85 GLU A C 1
ATOM 693 O O . GLU A 1 85 ? 2.226 2.770 6.182 1.00 97.38 85 GLU A O 1
ATOM 698 N N . ILE A 1 86 ? 2.053 0.903 4.936 1.00 96.19 86 ILE A N 1
ATOM 699 C CA . ILE A 1 86 ? 0.871 1.279 4.159 1.00 96.19 86 ILE A CA 1
ATOM 700 C C . ILE A 1 86 ? -0.356 0.704 4.865 1.00 96.19 86 ILE A C 1
ATOM 702 O O . ILE A 1 86 ? -0.481 -0.516 5.016 1.00 96.19 86 ILE A O 1
ATOM 706 N N . LYS A 1 87 ? -1.267 1.576 5.291 1.00 96.56 87 LYS A N 1
ATOM 707 C CA . LYS A 1 87 ? -2.517 1.227 5.968 1.00 96.56 87 LYS A CA 1
ATOM 708 C C . LYS A 1 87 ? -3.717 1.715 5.194 1.00 96.56 87 LYS A C 1
ATOM 710 O O . LYS A 1 87 ? -3.707 2.800 4.628 1.00 96.56 87 LYS A O 1
ATOM 715 N N . PHE A 1 88 ? -4.784 0.936 5.287 1.00 94.88 88 PHE A N 1
ATOM 716 C CA . PHE A 1 88 ? -6.090 1.270 4.747 1.00 94.88 88 PHE A CA 1
ATOM 717 C C . PHE A 1 88 ? -7.056 1.384 5.923 1.00 94.88 88 PHE A C 1
ATOM 719 O O . PHE A 1 88 ? -7.337 0.385 6.594 1.00 94.88 88 PHE A O 1
ATOM 726 N N . VAL A 1 89 ? -7.544 2.591 6.195 1.00 95.44 89 VAL A N 1
ATOM 727 C CA . VAL A 1 89 ? -8.397 2.899 7.354 1.00 95.44 89 VAL A CA 1
ATOM 728 C C . VAL A 1 89 ? -9.660 3.644 6.942 1.00 95.44 89 VAL A C 1
ATOM 730 O O . VAL A 1 89 ? -9.717 4.226 5.867 1.00 95.44 89 VAL A O 1
ATOM 733 N N . ASN A 1 90 ? -10.692 3.647 7.780 1.00 94.00 90 ASN A N 1
ATOM 734 C CA . ASN A 1 90 ? -11.847 4.526 7.596 1.00 94.00 90 ASN A CA 1
ATOM 735 C C . ASN A 1 90 ? -11.691 5.856 8.353 1.00 94.00 90 ASN A C 1
ATOM 737 O O . ASN A 1 90 ? -10.722 6.072 9.076 1.00 94.00 90 ASN A O 1
ATOM 741 N N . LYS A 1 91 ? -12.682 6.746 8.229 1.00 92.25 91 LYS A N 1
ATOM 742 C CA . LYS A 1 91 ? -12.738 8.031 8.957 1.00 92.25 91 LYS A CA 1
ATOM 743 C C . LYS A 1 91 ? -12.712 7.927 10.489 1.00 92.25 91 LYS A C 1
ATOM 745 O O . LYS A 1 91 ? -12.535 8.938 11.152 1.00 92.25 91 LYS A O 1
ATOM 750 N N . PHE A 1 92 ? -12.914 6.730 11.038 1.00 94.06 92 PHE A N 1
ATOM 751 C CA . PHE A 1 92 ? -12.839 6.429 12.470 1.00 94.06 92 PHE A CA 1
ATOM 752 C C . PHE A 1 92 ? -11.554 5.669 12.833 1.00 94.06 92 PHE A C 1
ATOM 754 O O . PHE A 1 92 ? -11.511 5.013 13.869 1.00 94.06 92 PHE A O 1
ATOM 761 N N . GLU A 1 93 ? -10.555 5.676 11.944 1.00 92.94 93 GLU A N 1
ATOM 762 C CA . GLU A 1 93 ? -9.249 5.023 12.112 1.00 92.94 93 GLU A CA 1
ATOM 763 C C . GLU A 1 93 ? -9.296 3.497 12.269 1.00 92.94 93 GLU A C 1
ATOM 765 O O . GLU A 1 93 ? -8.318 2.860 12.656 1.00 92.94 93 GLU A O 1
ATOM 770 N N . LYS A 1 94 ? -10.421 2.871 11.909 1.00 93.94 94 LYS A N 1
ATOM 771 C CA . LYS A 1 94 ? -10.533 1.409 11.892 1.00 93.94 94 LYS A CA 1
ATOM 772 C C . LYS A 1 94 ? -9.955 0.858 10.596 1.00 93.94 94 LYS A C 1
ATOM 774 O O . LYS A 1 94 ? -10.229 1.405 9.528 1.00 93.94 94 LYS A O 1
ATOM 779 N N . LEU A 1 95 ? -9.215 -0.248 10.689 1.00 95.69 95 LEU A N 1
ATOM 780 C CA . LEU A 1 95 ? -8.681 -0.964 9.530 1.00 95.69 95 LEU A CA 1
ATOM 781 C C . LEU A 1 95 ? -9.810 -1.429 8.604 1.00 95.69 95 LEU A C 1
ATOM 783 O O . LEU A 1 95 ? -10.804 -2.001 9.052 1.00 95.69 95 LEU A O 1
ATOM 787 N N . VAL A 1 96 ? -9.628 -1.198 7.307 1.00 94.88 96 VAL A N 1
ATOM 788 C CA . VAL A 1 96 ? -10.534 -1.658 6.241 1.00 94.88 96 VAL A CA 1
ATOM 789 C C . VAL A 1 96 ? -9.812 -2.476 5.168 1.00 94.88 96 VAL A C 1
ATOM 791 O O . VAL A 1 96 ? -10.456 -3.074 4.312 1.00 94.88 96 VAL A O 1
ATOM 794 N N . GLY A 1 97 ? -8.484 -2.557 5.230 1.00 94.19 97 GLY A N 1
ATOM 795 C CA . GLY A 1 97 ? -7.659 -3.385 4.356 1.00 94.19 97 GLY A CA 1
ATOM 796 C C . GLY A 1 97 ? -6.421 -3.921 5.079 1.00 94.19 97 GLY A C 1
ATOM 797 O O . GLY A 1 97 ? -6.289 -3.736 6.292 1.00 94.19 97 GLY A O 1
ATOM 798 N N . PRO A 1 98 ? -5.524 -4.611 4.355 1.00 95.06 98 PRO A N 1
ATOM 799 C CA . PRO A 1 98 ? -4.300 -5.146 4.937 1.00 95.06 98 PRO A CA 1
ATOM 800 C C . PRO A 1 98 ? -3.348 -4.027 5.377 1.00 95.06 98 PRO A C 1
ATOM 802 O O . PRO A 1 98 ? -3.444 -2.893 4.924 1.00 95.06 98 PRO A O 1
ATOM 805 N N . ILE A 1 99 ? -2.381 -4.361 6.221 1.00 96.81 99 ILE A N 1
ATOM 806 C CA . ILE A 1 99 ? -1.218 -3.518 6.499 1.00 96.81 99 ILE A CA 1
ATOM 807 C C . ILE A 1 99 ? -0.045 -4.096 5.719 1.00 96.81 99 ILE A C 1
ATOM 809 O O . ILE A 1 99 ? 0.304 -5.258 5.925 1.00 96.81 99 ILE A O 1
ATOM 813 N N . ILE A 1 100 ? 0.571 -3.299 4.850 1.00 96.69 100 ILE A N 1
ATOM 814 C CA . ILE A 1 100 ? 1.736 -3.712 4.057 1.00 96.69 100 ILE A CA 1
ATOM 815 C C . ILE A 1 100 ? 2.959 -2.974 4.593 1.00 96.69 100 ILE A C 1
ATOM 817 O O . ILE A 1 100 ? 2.950 -1.750 4.680 1.00 96.69 100 ILE A O 1
ATOM 821 N N . ARG A 1 101 ? 4.014 -3.707 4.956 1.00 96.62 101 ARG A N 1
ATOM 822 C CA . ARG A 1 101 ? 5.287 -3.132 5.413 1.00 96.62 101 ARG A CA 1
ATOM 823 C C . ARG A 1 101 ? 6.321 -3.319 4.319 1.00 96.62 101 ARG A C 1
ATOM 825 O O . ARG A 1 101 ? 6.816 -4.429 4.135 1.00 96.62 101 ARG A O 1
ATOM 832 N N . ALA A 1 102 ? 6.617 -2.255 3.587 1.00 95.94 102 ALA A N 1
ATOM 833 C CA . ALA A 1 102 ? 7.567 -2.269 2.481 1.00 95.94 102 ALA A CA 1
ATOM 834 C C . ALA A 1 102 ? 8.906 -1.652 2.903 1.00 95.94 102 ALA A C 1
ATOM 836 O O . ALA A 1 102 ? 8.908 -0.716 3.693 1.00 95.94 102 ALA A O 1
ATOM 837 N N . TYR A 1 103 ? 10.035 -2.159 2.408 1.00 91.75 103 TYR A N 1
ATOM 838 C CA . TYR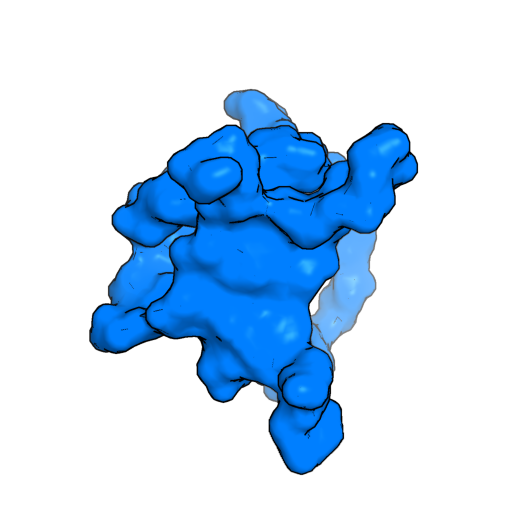 A 1 103 ? 11.372 -1.644 2.766 1.00 91.75 103 TYR A CA 1
ATOM 839 C C . TYR A 1 103 ? 12.223 -1.216 1.567 1.00 91.75 103 TYR A C 1
ATOM 841 O O . TYR A 1 103 ? 13.283 -0.631 1.751 1.00 91.75 103 TYR A O 1
ATOM 849 N N . ASP A 1 104 ? 11.775 -1.502 0.348 1.00 87.50 104 ASP A N 1
ATOM 850 C CA . ASP A 1 104 ? 12.463 -1.119 -0.883 1.00 87.50 104 ASP A CA 1
ATOM 851 C C . ASP A 1 104 ? 11.409 -0.906 -1.973 1.00 87.50 104 ASP A C 1
ATOM 853 O O . ASP A 1 104 ? 10.471 -1.702 -2.101 1.00 87.50 104 ASP A O 1
ATOM 857 N N . PHE A 1 105 ? 11.545 0.184 -2.721 1.00 91.00 105 PHE A N 1
ATOM 858 C CA . PHE A 1 105 ? 10.621 0.599 -3.765 1.00 91.00 105 PHE A CA 1
ATOM 859 C C . PHE A 1 105 ? 11.423 1.042 -4.987 1.00 91.00 105 PHE A C 1
ATOM 861 O O . PHE A 1 105 ? 12.142 2.039 -4.952 1.00 91.00 105 PHE A O 1
ATOM 868 N N . ASN A 1 106 ? 11.270 0.309 -6.086 1.00 91.81 106 ASN A N 1
ATOM 869 C CA . ASN A 1 106 ? 11.947 0.583 -7.345 1.00 91.81 106 ASN A CA 1
ATOM 870 C C . ASN A 1 106 ? 10.922 0.938 -8.421 1.00 91.81 106 ASN A C 1
ATOM 872 O O . ASN A 1 106 ? 9.980 0.183 -8.660 1.00 91.81 106 ASN A O 1
ATOM 876 N N . ASN A 1 107 ? 11.137 2.071 -9.090 1.00 90.38 107 ASN A N 1
ATOM 877 C CA . ASN A 1 107 ? 10.393 2.495 -10.273 1.00 90.38 107 ASN A CA 1
ATOM 878 C C . ASN A 1 107 ? 11.312 2.400 -11.501 1.00 90.38 107 ASN A C 1
ATOM 880 O O . ASN A 1 107 ? 12.341 3.073 -11.558 1.00 90.38 107 ASN A O 1
ATOM 884 N N . TYR A 1 108 ? 10.944 1.566 -12.471 1.00 86.81 108 TYR A N 1
ATOM 885 C CA . TYR A 1 108 ? 11.749 1.272 -13.662 1.00 86.81 108 TYR A CA 1
ATOM 886 C C . TYR A 1 108 ? 11.432 2.170 -14.860 1.00 86.81 108 TYR A C 1
ATOM 888 O O . TYR A 1 108 ? 12.024 1.994 -15.918 1.00 86.81 108 TYR A O 1
ATOM 896 N N . LEU A 1 109 ? 10.541 3.155 -14.709 1.00 71.00 109 LEU A N 1
ATOM 897 C CA . LEU A 1 109 ? 10.208 4.093 -15.785 1.00 71.00 109 LEU A CA 1
ATOM 898 C C . LEU A 1 109 ? 11.357 5.066 -16.125 1.00 71.00 109 LEU A C 1
ATOM 900 O O . LEU A 1 109 ? 11.316 5.713 -17.166 1.00 71.00 109 LEU A O 1
ATOM 904 N N . TYR A 1 110 ? 12.368 5.169 -15.254 1.00 54.25 110 TYR A N 1
ATOM 905 C CA . TYR A 1 110 ? 13.499 6.102 -15.366 1.00 54.25 110 TYR A CA 1
ATOM 906 C C . TYR A 1 110 ? 14.875 5.413 -15.299 1.00 54.25 110 TYR A C 1
ATOM 908 O O . TYR A 1 110 ? 15.849 6.039 -14.882 1.00 54.25 110 TYR A O 1
ATOM 916 N N . LYS A 1 111 ? 14.960 4.127 -15.662 1.00 47.66 111 LYS A N 1
ATOM 917 C CA . LYS A 1 111 ? 16.237 3.408 -15.800 1.00 47.66 111 LYS A CA 1
ATOM 918 C C . LYS A 1 111 ? 16.566 3.117 -17.254 1.00 47.66 111 LYS A C 1
ATOM 920 O O . LYS A 1 111 ? 15.630 2.771 -18.005 1.00 47.66 111 LYS A O 1
#

Radius of gyration: 14.43 Å; chains: 1; bounding box: 33×34×37 Å

Organism: Acidianus ambivalens (NCBI:txid2283)

pLDDT: mean 90.27, std 7.86, range [47.66, 97.38]

Sequence (111 aa):
MDSDKGNPHRILLYDAIQNKIRYEIKIKGVSTLSDFKIERKKIDKICIRNIECKEFIPFLIDLNLFNISSCGNFIDIIKKDEVCEIKFVNKFEKLVGPIIRAYDFNNYLYK

Secondary structure (DSSP, 8-state):
--EETTEE-EEEEEETTTTEEEEEEEEEEEE-GGGGTPPP-----EEEEEES-GGGHHHHHHTT---SS--SEEEEEEEETTEEEEEEEETTS-B-S-EEEEEEEEEGGG-

Foldseek 3Di:
DCDDPNFGQWDFDADPVVRHTFKIWGFPHKAWCVNVPHDADDADAEAEDADPPCLCVVVCVVVVPHDPDDHQKYWHFDDDPQWTWTFIAGPVRHGNGMITTTRDMDGPPPD